Protein AF-F4R837-F1 (afdb_monomer_lite)

Structure (mmCIF, N/CA/C/O backbone):
data_AF-F4R837-F1
#
_entry.id   AF-F4R837-F1
#
loop_
_atom_site.group_PDB
_atom_site.id
_atom_site.type_symbol
_atom_site.label_atom_id
_atom_site.label_alt_id
_atom_site.label_comp_id
_atom_site.label_asym_id
_atom_site.label_entity_id
_atom_site.label_seq_id
_atom_site.pdbx_PDB_ins_code
_atom_site.Cartn_x
_atom_site.Cartn_y
_atom_site.Cartn_z
_atom_site.occupancy
_atom_site.B_iso_or_equiv
_atom_site.auth_seq_id
_atom_site.auth_comp_id
_atom_site.auth_asym_id
_atom_site.auth_atom_id
_atom_site.pdbx_PDB_model_num
ATOM 1 N N . MET A 1 1 ? 37.761 44.719 -19.844 1.00 36.09 1 MET A N 1
ATOM 2 C CA . MET A 1 1 ? 38.525 44.691 -21.109 1.00 36.09 1 MET A CA 1
ATOM 3 C C . MET A 1 1 ? 39.802 43.922 -20.825 1.00 36.09 1 MET A C 1
ATOM 5 O O . MET A 1 1 ? 40.591 44.393 -20.021 1.00 36.09 1 MET A O 1
ATOM 9 N N . TYR A 1 2 ? 39.924 42.699 -21.344 1.00 32.66 2 TYR A N 1
ATOM 10 C CA . TYR A 1 2 ? 41.099 41.850 -21.134 1.00 32.66 2 TYR A CA 1
ATOM 11 C C . TYR A 1 2 ? 42.072 42.054 -22.291 1.00 32.66 2 TYR A C 1
ATOM 13 O O . TYR A 1 2 ? 41.672 41.947 -23.449 1.00 32.66 2 TYR A O 1
ATOM 21 N N . THR A 1 3 ? 43.331 42.322 -21.963 1.00 36.12 3 THR A N 1
ATOM 22 C CA . THR A 1 3 ? 44.413 42.473 -22.934 1.00 36.12 3 THR A CA 1
ATOM 23 C C . THR A 1 3 ? 45.627 41.680 -22.460 1.00 36.12 3 THR A C 1
ATOM 25 O O . THR A 1 3 ? 45.975 41.732 -21.282 1.00 36.12 3 THR A O 1
ATOM 28 N N . SER A 1 4 ? 46.269 41.023 -23.432 1.00 31.23 4 SER A N 1
ATOM 29 C CA . SER A 1 4 ? 47.693 40.647 -23.471 1.00 31.23 4 SER A CA 1
ATOM 30 C C . SER A 1 4 ? 48.114 39.246 -22.982 1.00 31.23 4 SER A C 1
ATOM 32 O O . SER A 1 4 ? 48.437 39.018 -21.823 1.00 31.23 4 SER A O 1
ATOM 34 N N . THR A 1 5 ? 48.222 38.331 -23.952 1.00 40.34 5 THR A N 1
ATOM 35 C CA . THR A 1 5 ? 49.362 37.406 -24.205 1.00 40.34 5 THR A CA 1
ATOM 36 C C . THR A 1 5 ? 50.717 38.153 -24.324 1.00 40.34 5 THR A C 1
ATOM 38 O O . THR A 1 5 ? 50.653 39.381 -24.426 1.00 40.34 5 THR A O 1
ATOM 41 N N . PRO A 1 6 ? 51.921 37.528 -24.503 1.00 57.56 6 PRO A N 1
ATOM 42 C CA . PRO A 1 6 ? 52.376 36.108 -24.493 1.00 57.56 6 PRO A CA 1
ATOM 43 C C . PRO A 1 6 ? 53.785 35.889 -23.820 1.00 57.56 6 PRO A C 1
ATOM 45 O O . PRO A 1 6 ? 54.279 36.764 -23.120 1.00 57.56 6 PRO A O 1
ATOM 48 N N . PHE A 1 7 ? 54.439 34.752 -24.141 1.00 31.81 7 PHE A N 1
ATOM 49 C CA . PHE A 1 7 ? 55.871 34.353 -24.034 1.00 31.81 7 PHE A CA 1
ATOM 50 C C . PHE A 1 7 ? 56.192 33.329 -22.926 1.00 31.81 7 PHE A C 1
ATOM 52 O O . PHE A 1 7 ? 56.022 33.595 -21.747 1.00 31.81 7 PHE A O 1
ATOM 59 N N . ASN A 1 8 ? 56.442 32.059 -23.273 1.00 36.50 8 ASN A N 1
ATOM 60 C CA . ASN A 1 8 ? 57.662 31.472 -23.866 1.00 36.50 8 ASN A CA 1
ATOM 61 C C . ASN A 1 8 ? 58.727 31.179 -22.798 1.00 36.50 8 ASN A C 1
ATOM 63 O O . ASN A 1 8 ? 59.299 32.102 -22.232 1.00 36.50 8 ASN A O 1
ATOM 67 N N . CYS A 1 9 ? 58.960 29.890 -22.536 1.00 35.34 9 CYS A N 1
ATOM 68 C CA . CYS A 1 9 ? 60.268 29.238 -22.657 1.00 35.34 9 CYS A CA 1
ATOM 69 C C . CYS A 1 9 ? 60.171 27.816 -22.097 1.00 35.34 9 CYS A C 1
ATOM 71 O O . CYS A 1 9 ? 60.053 27.602 -20.894 1.00 35.34 9 CYS A O 1
ATOM 73 N N . ASN A 1 10 ? 60.246 26.846 -23.003 1.00 39.69 10 ASN A N 1
ATOM 74 C CA . ASN A 1 10 ? 60.587 25.466 -22.702 1.00 39.69 10 ASN A CA 1
ATOM 75 C C . ASN A 1 10 ? 62.082 25.302 -23.022 1.00 39.69 10 ASN A C 1
ATOM 77 O O . ASN A 1 10 ? 62.455 25.627 -24.153 1.00 39.69 10 ASN A O 1
ATOM 81 N N . PRO A 1 11 ? 62.943 24.829 -22.104 1.00 38.97 11 PRO A N 1
ATOM 82 C CA . PRO A 1 11 ? 64.332 24.603 -22.455 1.00 38.97 11 PRO A CA 1
ATOM 83 C C . PRO A 1 11 ? 64.784 23.195 -22.078 1.00 38.97 11 PRO A C 1
ATOM 85 O O . PRO A 1 11 ? 65.635 23.080 -21.221 1.00 38.97 11 PRO A O 1
ATOM 88 N N . PHE A 1 12 ? 64.280 22.139 -22.721 1.00 34.81 12 PHE A N 1
ATOM 89 C CA . PHE A 1 12 ? 65.060 20.901 -22.878 1.00 34.81 12 PHE A CA 1
ATOM 90 C C . PHE A 1 12 ? 64.671 20.196 -24.182 1.00 34.81 12 PHE A C 1
ATOM 92 O O . PHE A 1 12 ? 63.797 19.336 -24.231 1.00 34.81 12 PHE A O 1
ATOM 99 N N . CYS A 1 13 ? 65.346 20.602 -25.260 1.00 37.97 13 CYS A N 1
ATOM 100 C CA . CYS A 1 13 ? 65.532 19.787 -26.453 1.00 37.97 13 CYS A CA 1
ATOM 101 C C . CYS A 1 13 ? 66.756 18.892 -26.243 1.00 37.97 13 CYS A C 1
ATOM 103 O O . CYS A 1 13 ? 67.865 19.409 -26.126 1.00 37.97 13 CYS A O 1
ATOM 105 N N . THR A 1 14 ? 66.576 17.577 -26.325 1.00 36.50 14 THR A N 1
ATOM 106 C CA . THR A 1 14 ? 67.633 16.642 -26.733 1.00 36.50 14 THR A CA 1
ATOM 107 C C . THR A 1 14 ? 67.044 15.559 -27.641 1.00 36.50 14 THR A C 1
ATOM 109 O O . THR A 1 14 ? 66.314 14.676 -27.210 1.00 36.50 14 THR A O 1
ATOM 112 N N . SER A 1 15 ? 67.341 15.727 -28.934 1.00 34.72 15 SER A N 1
ATOM 113 C CA . SER A 1 15 ? 67.701 14.729 -29.962 1.00 34.72 15 SER A CA 1
ATOM 114 C C . SER A 1 15 ? 67.030 13.337 -30.019 1.00 34.72 15 SER A C 1
ATOM 116 O O . SER A 1 15 ? 67.191 12.503 -29.135 1.00 34.72 15 SER A O 1
ATOM 118 N N . VAL A 1 16 ? 66.430 13.084 -31.192 1.00 38.38 16 VAL A N 1
ATOM 119 C CA . VAL A 1 16 ? 65.941 11.827 -31.822 1.00 38.38 16 VAL A CA 1
ATOM 120 C C . VAL A 1 16 ? 67.088 10.798 -32.091 1.00 38.38 16 VAL A C 1
ATOM 122 O O . VAL A 1 16 ? 68.243 11.214 -31.975 1.00 38.38 16 VAL A O 1
ATOM 125 N N . PRO A 1 17 ? 66.861 9.505 -32.480 1.00 46.34 17 PRO A N 1
ATOM 126 C CA . PRO A 1 17 ? 66.182 9.097 -33.728 1.00 46.34 17 PRO A CA 1
ATOM 127 C C . PRO A 1 17 ? 65.150 7.943 -33.649 1.00 46.34 17 PRO A C 1
ATOM 129 O O . PRO A 1 17 ? 65.156 7.091 -32.767 1.00 46.34 17 PRO A O 1
ATOM 132 N N . SER A 1 18 ? 64.280 7.965 -34.664 1.00 42.06 18 SER A N 1
ATOM 133 C CA . SER A 1 18 ? 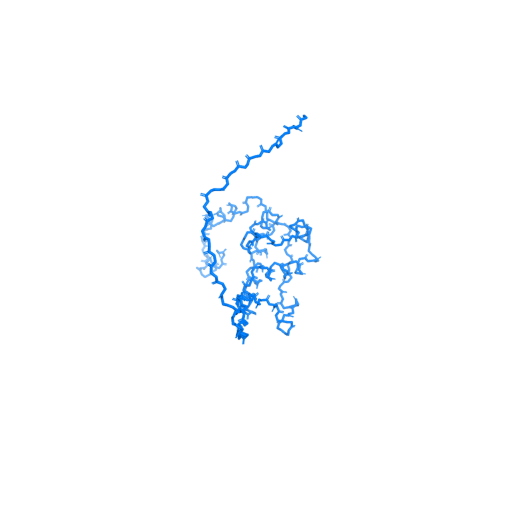63.280 6.999 -35.141 1.00 42.06 18 SER A CA 1
ATOM 134 C C . SER A 1 18 ? 63.611 5.512 -35.036 1.00 42.06 18 SER A C 1
ATOM 136 O O . SER A 1 18 ? 64.688 5.127 -35.473 1.00 42.06 18 SER A O 1
ATOM 138 N N . ILE A 1 19 ? 62.588 4.689 -34.743 1.00 34.09 19 ILE A N 1
ATOM 139 C CA . ILE A 1 19 ? 62.232 3.493 -35.539 1.00 34.09 19 ILE A CA 1
ATOM 140 C C . ILE A 1 19 ? 60.699 3.327 -35.530 1.00 34.09 19 ILE A C 1
ATOM 142 O O . ILE A 1 19 ? 60.089 3.133 -34.482 1.00 34.09 19 ILE A O 1
ATOM 146 N N . CYS A 1 20 ? 60.077 3.402 -36.709 1.00 37.12 20 CYS A N 1
ATOM 147 C CA . CYS A 1 20 ? 58.736 2.869 -36.947 1.00 37.12 20 CYS A CA 1
ATOM 148 C C . CYS A 1 20 ? 58.827 1.344 -37.019 1.00 37.12 20 CYS A C 1
ATOM 150 O O . CYS A 1 20 ? 59.671 0.850 -37.758 1.00 37.12 20 CYS A O 1
ATOM 152 N N . ASN A 1 21 ? 57.940 0.615 -36.341 1.00 34.66 21 ASN A N 1
ATOM 153 C CA . ASN A 1 21 ? 57.473 -0.681 -36.829 1.00 34.66 21 ASN A CA 1
ATOM 154 C C . ASN A 1 21 ? 56.039 -0.953 -36.363 1.00 34.66 21 ASN A C 1
ATOM 156 O O . ASN A 1 21 ? 55.669 -0.767 -35.207 1.00 34.66 21 ASN A O 1
ATOM 160 N N . THR A 1 22 ? 55.245 -1.356 -37.343 1.00 40.09 22 THR A N 1
ATOM 161 C CA . THR A 1 22 ? 53.837 -1.727 -37.335 1.00 40.09 22 THR A CA 1
ATOM 162 C C . THR A 1 22 ? 53.586 -3.038 -36.589 1.00 40.09 22 THR A C 1
ATOM 164 O O . THR A 1 22 ? 54.226 -4.044 -36.875 1.00 40.09 22 THR A O 1
ATOM 167 N N . ALA A 1 23 ? 52.570 -3.065 -35.725 1.00 33.69 23 ALA A N 1
ATOM 168 C CA . ALA A 1 23 ? 51.821 -4.280 -35.405 1.00 33.69 23 ALA A CA 1
ATOM 169 C C . ALA A 1 23 ? 50.409 -3.892 -34.947 1.00 33.69 23 ALA A C 1
ATOM 171 O O . ALA A 1 23 ? 50.203 -3.391 -33.845 1.00 33.69 23 ALA A O 1
ATOM 172 N N . SER A 1 24 ? 49.439 -4.098 -35.836 1.00 41.47 24 SER A N 1
ATOM 173 C CA . SER A 1 24 ? 48.020 -4.096 -35.503 1.00 41.47 24 SER A CA 1
ATOM 174 C C . SER A 1 24 ? 47.712 -5.410 -34.790 1.00 41.47 24 SER A C 1
ATOM 176 O O . SER A 1 24 ? 47.931 -6.480 -35.354 1.00 41.47 24 SER A O 1
ATOM 178 N N . LEU A 1 25 ? 47.224 -5.339 -33.556 1.00 34.16 25 LEU A N 1
ATOM 179 C CA . LEU A 1 25 ? 46.591 -6.460 -32.874 1.00 34.16 25 LEU A CA 1
ATOM 180 C C . LEU A 1 25 ? 45.420 -5.896 -32.080 1.00 34.16 25 LEU A C 1
ATOM 182 O O . LEU A 1 25 ? 45.590 -5.268 -31.038 1.00 34.16 25 LEU A O 1
ATOM 186 N N . ASN A 1 26 ? 44.236 -6.091 -32.663 1.00 46.25 26 ASN A N 1
ATOM 187 C CA . ASN A 1 26 ? 42.922 -5.901 -32.068 1.00 46.25 26 ASN A CA 1
ATOM 188 C C . ASN A 1 26 ? 42.950 -6.112 -30.552 1.00 46.25 26 ASN A C 1
ATOM 190 O O . ASN A 1 26 ? 43.135 -7.234 -30.082 1.00 46.25 26 ASN A O 1
ATOM 194 N N . HIS A 1 27 ? 42.701 -5.051 -29.794 1.00 35.91 27 HIS A N 1
ATOM 195 C CA . HIS A 1 27 ? 42.173 -5.174 -28.446 1.00 35.91 27 HIS A CA 1
ATOM 196 C C . HIS A 1 27 ? 40.850 -4.428 -28.406 1.00 35.91 27 HIS A C 1
ATOM 198 O O . HIS A 1 27 ? 40.774 -3.221 -28.193 1.00 35.91 27 HIS A O 1
ATOM 204 N N . GLN A 1 28 ? 39.797 -5.200 -28.673 1.00 39.94 28 GLN A N 1
ATOM 205 C CA . GLN A 1 28 ? 38.445 -4.902 -28.240 1.00 39.94 28 GLN A CA 1
ATOM 206 C C . GLN A 1 28 ? 38.506 -4.647 -26.734 1.00 39.94 28 GLN A C 1
ATOM 208 O O . GLN A 1 28 ? 38.746 -5.554 -25.940 1.00 39.94 28 GLN A O 1
ATOM 213 N N . GLN A 1 29 ? 38.344 -3.384 -26.361 1.00 36.66 29 GLN A N 1
ATOM 214 C CA . GLN A 1 29 ? 38.113 -2.967 -24.990 1.00 36.66 29 GLN A CA 1
ATOM 215 C C . GLN A 1 29 ? 36.913 -3.770 -24.458 1.00 36.66 29 GLN A C 1
ATOM 217 O O . GLN A 1 29 ? 35.854 -3.732 -25.092 1.00 36.66 29 GLN A O 1
ATOM 222 N N . PRO A 1 30 ? 37.039 -4.533 -23.356 1.00 38.81 30 PRO A N 1
ATOM 223 C CA . PRO A 1 30 ? 35.889 -5.206 -22.780 1.00 38.81 30 PRO A CA 1
ATOM 224 C C . PRO A 1 30 ? 34.894 -4.126 -22.373 1.00 38.81 30 PRO A C 1
ATOM 226 O O . PRO A 1 30 ? 35.199 -3.278 -21.530 1.00 38.81 30 PRO A O 1
ATOM 229 N N . ALA A 1 31 ? 33.728 -4.121 -23.017 1.00 43.03 31 ALA A N 1
ATOM 230 C CA . ALA A 1 31 ? 32.598 -3.337 -22.562 1.00 43.03 31 ALA A CA 1
ATOM 231 C C . ALA A 1 31 ? 32.393 -3.678 -21.085 1.00 43.03 31 ALA A C 1
ATOM 233 O O . ALA A 1 31 ? 32.224 -4.849 -20.737 1.00 43.03 31 ALA A O 1
ATOM 234 N N . ALA A 1 32 ? 32.479 -2.669 -20.221 1.00 49.28 32 ALA A N 1
ATOM 235 C CA . ALA A 1 32 ? 32.103 -2.820 -18.831 1.00 49.28 32 ALA A CA 1
ATOM 236 C C . ALA A 1 32 ? 30.698 -3.430 -18.817 1.00 49.28 32 ALA A C 1
ATOM 238 O O . ALA A 1 32 ? 29.753 -2.828 -19.330 1.00 49.28 32 ALA A O 1
ATOM 239 N N . VAL A 1 33 ? 30.577 -4.651 -18.295 1.00 49.16 33 VAL A N 1
ATOM 240 C CA . VAL A 1 33 ? 29.279 -5.254 -18.013 1.00 49.16 33 VAL A CA 1
ATOM 241 C C . VAL A 1 33 ? 28.703 -4.432 -16.873 1.00 49.16 33 VAL A C 1
ATOM 243 O O . VAL A 1 33 ? 28.945 -4.698 -15.699 1.00 49.16 33 VAL A O 1
ATOM 246 N N . VAL A 1 34 ? 27.991 -3.367 -17.23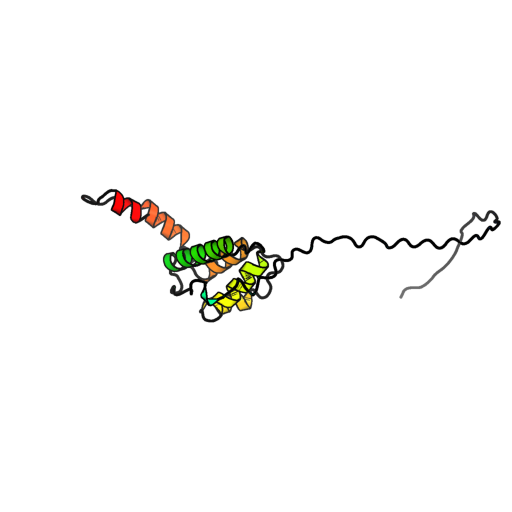2 1.00 46.44 34 VAL A N 1
ATOM 247 C CA . VAL A 1 34 ? 27.034 -2.745 -16.331 1.00 46.44 34 VAL A CA 1
ATOM 248 C C . VAL A 1 34 ? 26.065 -3.872 -15.975 1.00 46.44 34 VAL A C 1
ATOM 250 O O . VAL A 1 34 ? 25.531 -4.496 -16.899 1.00 46.44 34 VAL A O 1
ATOM 253 N N . PRO A 1 35 ? 25.860 -4.211 -14.691 1.00 44.81 35 PRO A N 1
ATOM 254 C CA . PRO A 1 35 ? 24.793 -5.123 -14.340 1.00 44.81 35 PRO A CA 1
ATOM 255 C C . PRO A 1 35 ? 23.507 -4.418 -14.751 1.00 44.81 35 PRO A C 1
ATOM 257 O O . PRO A 1 35 ? 23.068 -3.466 -14.110 1.00 44.81 35 PRO A O 1
ATOM 260 N N . VAL A 1 36 ? 22.947 -4.832 -15.885 1.00 44.81 36 VAL A N 1
ATOM 261 C CA . VAL A 1 36 ? 21.626 -4.392 -16.295 1.00 44.81 36 VAL A CA 1
ATOM 262 C C . VAL A 1 36 ? 20.700 -4.967 -15.238 1.00 44.81 36 VAL A C 1
ATOM 264 O O . VAL A 1 36 ? 20.429 -6.167 -15.220 1.00 44.81 36 VAL A O 1
ATOM 267 N N . THR A 1 37 ? 20.259 -4.131 -14.305 1.00 45.38 37 THR A N 1
ATOM 268 C CA . THR A 1 37 ? 19.134 -4.437 -13.429 1.00 45.38 37 THR A CA 1
ATOM 269 C C . THR A 1 37 ? 17.893 -4.503 -14.309 1.00 45.38 37 THR A C 1
ATOM 271 O O . THR A 1 37 ? 17.120 -3.555 -14.395 1.00 45.38 37 THR A O 1
ATOM 274 N N . VAL A 1 38 ? 17.734 -5.611 -15.034 1.00 49.56 38 VAL A N 1
ATOM 275 C CA . VAL A 1 38 ? 16.501 -5.931 -15.741 1.00 49.56 38 VAL A CA 1
ATOM 276 C C . VAL A 1 38 ? 15.529 -6.429 -14.682 1.00 49.56 38 VAL A C 1
ATOM 278 O O . VAL A 1 38 ? 15.410 -7.627 -14.453 1.00 49.56 38 VAL A O 1
ATOM 281 N N . SER A 1 39 ? 14.824 -5.519 -14.022 1.00 57.53 39 SER A N 1
ATOM 282 C CA . SER A 1 39 ? 13.435 -5.840 -13.714 1.00 57.53 39 SER A CA 1
ATOM 283 C C . SER A 1 39 ? 12.619 -5.123 -14.766 1.00 57.53 39 SER A C 1
ATOM 285 O O . SER A 1 39 ? 12.353 -3.930 -14.704 1.00 57.53 39 SER A O 1
ATOM 287 N N . ALA A 1 40 ? 12.374 -5.868 -15.835 1.00 62.22 40 ALA A N 1
ATOM 288 C CA . ALA A 1 40 ? 11.282 -5.602 -16.735 1.00 62.22 40 ALA A CA 1
ATOM 289 C C . ALA A 1 40 ? 10.151 -6.481 -16.212 1.00 62.22 40 ALA A C 1
ATOM 291 O O . ALA A 1 40 ? 10.287 -7.706 -16.204 1.00 62.22 40 ALA A O 1
ATOM 292 N N . ILE A 1 41 ? 9.082 -5.858 -15.718 1.00 65.56 41 ILE A N 1
ATOM 293 C CA . ILE A 1 41 ? 7.844 -6.539 -15.331 1.00 65.56 41 ILE A CA 1
ATOM 294 C C . ILE A 1 41 ? 7.516 -7.579 -16.410 1.00 65.56 41 ILE A C 1
ATOM 296 O O . ILE A 1 41 ? 7.238 -7.198 -17.545 1.00 65.56 41 ILE A O 1
ATOM 300 N N . ASP A 1 42 ? 7.578 -8.874 -16.073 1.00 66.75 42 ASP A N 1
ATOM 301 C CA . ASP A 1 42 ? 7.296 -9.955 -17.022 1.00 66.75 42 ASP A CA 1
ATOM 302 C C . ASP A 1 42 ? 5.842 -9.814 -17.511 1.00 66.75 42 ASP A C 1
ATOM 304 O O . ASP A 1 42 ? 4.911 -10.074 -16.733 1.00 66.75 42 ASP A O 1
ATOM 308 N N . PRO A 1 43 ? 5.609 -9.430 -18.782 1.00 62.91 43 PRO A N 1
ATOM 309 C CA . PRO A 1 43 ? 4.265 -9.178 -19.295 1.00 62.91 43 PRO A CA 1
ATOM 310 C C . PRO A 1 43 ? 3.385 -10.432 -19.283 1.00 62.91 43 PRO A C 1
ATOM 312 O O . PRO A 1 43 ? 2.161 -10.329 -19.294 1.00 62.91 43 PRO A O 1
ATOM 315 N N . VAL A 1 44 ? 3.989 -11.626 -19.248 1.00 59.62 44 VAL A N 1
ATOM 316 C CA . VAL A 1 44 ? 3.271 -12.906 -19.206 1.00 59.62 44 VAL A CA 1
ATOM 317 C C . VAL A 1 44 ? 2.719 -13.177 -17.805 1.00 59.62 44 VAL A C 1
ATOM 319 O O . VAL A 1 44 ? 1.630 -13.737 -17.658 1.00 59.62 44 VAL A O 1
ATOM 322 N N . ARG A 1 45 ? 3.443 -12.759 -16.761 1.00 64.44 45 ARG A N 1
ATOM 323 C CA . ARG A 1 45 ? 3.075 -12.974 -15.349 1.00 64.44 45 ARG A CA 1
ATOM 324 C C . ARG A 1 45 ? 2.331 -11.798 -14.732 1.00 64.44 45 ARG A C 1
ATOM 326 O O . ARG A 1 45 ? 1.704 -11.951 -13.677 1.00 64.44 45 ARG A O 1
ATOM 333 N N . PHE A 1 46 ? 2.397 -10.629 -15.356 1.00 78.25 46 PHE A N 1
ATOM 334 C CA . PHE A 1 46 ? 1.785 -9.416 -14.849 1.00 78.25 46 PHE A CA 1
ATOM 335 C C . PHE A 1 46 ? 0.393 -9.191 -15.438 1.00 78.25 46 PHE A C 1
ATOM 337 O O . PHE A 1 46 ? 0.221 -8.956 -16.631 1.00 78.25 46 PHE A O 1
ATOM 344 N N . ARG A 1 47 ? -0.621 -9.199 -14.571 1.00 81.50 47 ARG A N 1
ATOM 345 C CA . ARG A 1 47 ? -1.959 -8.710 -14.899 1.00 81.50 47 ARG A CA 1
ATOM 346 C C . ARG A 1 47 ? -2.397 -7.740 -13.816 1.00 81.50 47 ARG A C 1
ATOM 348 O O . ARG A 1 47 ? -2.460 -8.105 -12.646 1.00 81.50 47 ARG A O 1
ATOM 355 N N . VAL A 1 48 ? -2.752 -6.517 -14.209 1.00 78.69 48 VAL A N 1
ATOM 356 C CA . VAL A 1 48 ? -3.277 -5.492 -13.285 1.00 78.69 48 VAL A CA 1
ATOM 357 C C . VAL A 1 48 ? -4.533 -5.995 -12.559 1.00 78.69 48 VAL A C 1
ATOM 359 O O . VAL A 1 48 ? -4.767 -5.645 -11.407 1.00 78.69 48 VAL A O 1
ATOM 362 N N . SER A 1 49 ? -5.314 -6.874 -13.198 1.00 81.69 49 SER A N 1
ATOM 363 C CA . SER A 1 49 ? -6.494 -7.519 -12.607 1.00 81.69 49 SER A CA 1
ATOM 364 C C . SER A 1 49 ? -6.201 -8.382 -11.380 1.00 81.69 49 SER A C 1
ATOM 366 O O . SER A 1 49 ? -7.117 -8.619 -10.598 1.00 81.69 49 SER A O 1
ATOM 368 N N . ASP A 1 50 ? -4.964 -8.857 -11.215 1.00 86.12 50 ASP A N 1
ATOM 369 C CA . ASP A 1 50 ? -4.586 -9.711 -10.085 1.00 86.12 50 ASP A CA 1
ATOM 370 C C . ASP A 1 50 ? -4.449 -8.903 -8.788 1.00 86.12 50 ASP A C 1
ATOM 372 O O . ASP A 1 50 ? -4.480 -9.465 -7.695 1.00 86.12 50 ASP A O 1
ATOM 376 N N . PHE A 1 51 ? -4.302 -7.582 -8.898 1.00 89.31 51 PHE A N 1
ATOM 377 C CA . PHE A 1 51 ? -4.101 -6.701 -7.760 1.00 89.31 51 PHE A CA 1
ATOM 378 C C . PHE A 1 51 ? -5.424 -6.263 -7.123 1.00 89.31 51 PHE A C 1
ATOM 380 O O . PHE A 1 51 ? -6.430 -6.045 -7.809 1.00 89.31 51 PHE A O 1
ATOM 387 N N . PRO A 1 52 ? -5.443 -6.072 -5.792 1.00 89.50 52 PRO A N 1
ATOM 388 C CA . PRO A 1 52 ? -6.615 -5.563 -5.107 1.00 89.50 52 PRO A CA 1
ATOM 389 C C . PRO A 1 52 ? -6.890 -4.123 -5.547 1.00 89.50 52 PRO A C 1
ATOM 391 O O . PRO A 1 52 ? -6.020 -3.251 -5.512 1.00 89.50 52 PRO A O 1
ATOM 394 N N . LYS A 1 53 ? -8.145 -3.844 -5.895 1.00 85.06 53 LYS A N 1
ATOM 395 C CA . LYS A 1 53 ? -8.598 -2.465 -6.088 1.00 85.06 53 LYS A CA 1
ATOM 396 C C . LYS A 1 53 ? -8.666 -1.766 -4.735 1.00 85.06 53 LYS A C 1
ATOM 398 O O . LYS A 1 53 ? -9.296 -2.290 -3.812 1.00 85.06 53 LYS A O 1
ATOM 403 N N . TYR A 1 54 ? -8.081 -0.576 -4.628 1.00 83.56 54 TYR A N 1
ATOM 404 C CA . TYR A 1 54 ? -8.291 0.261 -3.454 1.00 83.56 54 TYR A CA 1
ATOM 405 C C . TYR A 1 54 ? -9.730 0.796 -3.475 1.00 83.56 54 TYR A C 1
ATOM 407 O O . TYR A 1 54 ? -10.109 1.558 -4.364 1.00 83.56 54 TYR A O 1
ATOM 415 N N . LYS A 1 55 ? -10.548 0.335 -2.522 1.00 75.94 55 LYS A N 1
ATOM 416 C CA . LYS A 1 55 ? -11.959 0.731 -2.345 1.00 75.94 55 LYS A CA 1
ATOM 417 C C . LYS A 1 55 ? -12.194 1.540 -1.063 1.00 75.94 55 LYS A C 1
ATOM 419 O O . LYS A 1 55 ? -13.344 1.807 -0.722 1.00 75.94 55 LYS A O 1
ATOM 424 N N . GLY A 1 56 ? -11.129 1.866 -0.330 1.00 68.62 56 GLY A N 1
ATOM 425 C CA . GLY A 1 56 ? -11.229 2.638 0.904 1.00 68.62 56 GLY A CA 1
ATOM 426 C C . GLY A 1 56 ? -11.696 4.062 0.625 1.00 68.62 56 GLY A C 1
ATOM 427 O O . GLY A 1 56 ? -11.367 4.642 -0.412 1.00 68.62 56 GLY A O 1
ATOM 428 N N . LYS A 1 57 ? -12.471 4.621 1.555 1.00 75.81 57 LYS A N 1
ATOM 429 C CA . LYS A 1 57 ? -12.723 6.064 1.574 1.00 75.81 57 LYS A CA 1
ATOM 430 C C . LYS A 1 57 ? -11.446 6.777 2.012 1.00 75.81 57 LYS A C 1
ATOM 432 O O . LYS A 1 57 ? -10.618 6.198 2.715 1.00 75.81 57 LYS A O 1
ATOM 437 N N . TYR A 1 58 ? -11.319 8.046 1.639 1.00 71.88 58 TYR A N 1
ATOM 438 C CA . TYR A 1 58 ? -10.277 8.897 2.200 1.00 71.88 58 TYR A CA 1
ATOM 439 C C . TYR A 1 58 ? -10.366 8.870 3.731 1.00 71.88 58 TYR A C 1
ATOM 441 O O . TYR A 1 58 ? -11.456 8.994 4.293 1.00 71.88 58 TYR A O 1
ATOM 449 N N . GLY A 1 59 ? -9.232 8.671 4.392 1.00 76.31 59 GLY A N 1
ATOM 450 C CA . GLY A 1 59 ? -9.159 8.572 5.842 1.00 76.31 59 GLY A CA 1
ATOM 451 C C . GLY A 1 59 ? -9.447 7.191 6.448 1.00 76.31 59 GLY A C 1
ATOM 452 O O . GLY A 1 59 ? -9.325 7.036 7.662 1.00 76.31 59 GLY A O 1
ATOM 453 N N . ASP A 1 60 ? -9.802 6.181 5.646 1.00 86.00 60 ASP A N 1
ATOM 454 C CA . ASP A 1 60 ? -10.008 4.808 6.125 1.00 86.00 60 ASP A CA 1
ATOM 455 C C . ASP A 1 60 ? -8.669 4.062 6.256 1.00 86.00 60 ASP A C 1
ATOM 457 O O . ASP A 1 60 ? -8.154 3.462 5.304 1.00 86.00 60 ASP A O 1
ATOM 461 N N . VAL A 1 61 ? -8.106 4.119 7.466 1.00 86.88 61 VAL A N 1
ATOM 462 C CA . VAL A 1 61 ? -6.809 3.521 7.817 1.00 86.88 61 VAL A CA 1
ATOM 463 C C . VAL A 1 61 ? -6.815 2.008 7.602 1.00 86.88 61 VAL A C 1
ATOM 465 O O . VAL A 1 61 ? -5.891 1.466 6.994 1.00 86.88 61 VAL A O 1
ATOM 468 N N . SER A 1 62 ? -7.857 1.311 8.056 1.00 86.75 62 SER A N 1
ATOM 469 C CA . SER A 1 62 ? -7.933 -0.150 7.971 1.00 86.75 62 SER A CA 1
ATOM 470 C C . SER A 1 62 ? -8.020 -0.617 6.522 1.00 86.75 62 SER A C 1
ATOM 472 O O . SER A 1 62 ? -7.267 -1.503 6.111 1.00 86.75 62 SER A O 1
ATOM 474 N N . ALA A 1 63 ? -8.878 0.014 5.713 1.00 87.56 63 ALA A N 1
ATOM 475 C CA . ALA A 1 63 ? -8.982 -0.313 4.295 1.00 87.56 63 ALA A CA 1
ATOM 476 C C . ALA A 1 63 ? -7.665 -0.055 3.550 1.00 87.56 63 ALA A C 1
ATOM 478 O O . ALA A 1 63 ? -7.272 -0.870 2.711 1.00 87.56 63 ALA A O 1
ATOM 479 N N . TYR A 1 64 ? -6.971 1.044 3.869 1.00 88.50 64 TYR A N 1
ATOM 480 C CA . TYR A 1 64 ? -5.664 1.356 3.297 1.00 88.50 64 TYR A CA 1
ATOM 481 C C . TYR A 1 64 ? -4.611 0.306 3.660 1.00 88.50 64 TYR A C 1
ATOM 483 O O . TYR A 1 64 ? -3.983 -0.250 2.763 1.00 88.50 64 TYR A O 1
ATOM 491 N N . ARG A 1 65 ? -4.454 -0.035 4.947 1.00 88.94 65 ARG A N 1
ATOM 492 C CA . ARG A 1 65 ? -3.432 -1.002 5.386 1.00 88.94 65 ARG A CA 1
ATOM 493 C C . ARG A 1 65 ? -3.678 -2.400 4.829 1.00 88.94 65 ARG A C 1
ATOM 495 O O . ARG A 1 65 ? -2.736 -3.046 4.378 1.00 88.94 65 ARG A O 1
ATOM 502 N N . ILE A 1 66 ? -4.934 -2.854 4.798 1.00 91.00 66 ILE A N 1
ATOM 503 C CA . ILE A 1 66 ? -5.298 -4.146 4.193 1.00 91.00 66 ILE A CA 1
ATOM 504 C C . ILE A 1 66 ? -4.972 -4.149 2.698 1.00 91.00 66 ILE A C 1
ATOM 506 O O . ILE A 1 66 ? -4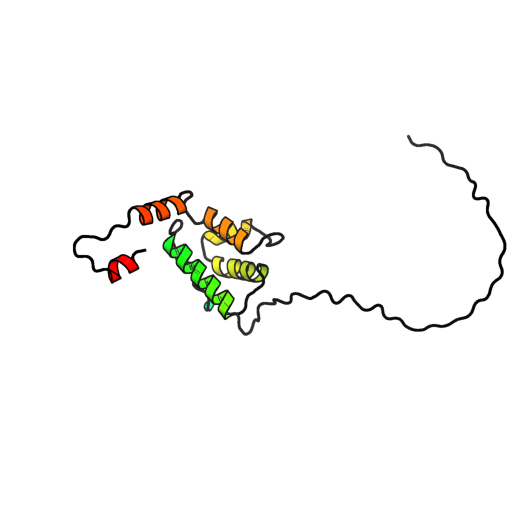.449 -5.136 2.178 1.00 91.00 66 ILE A O 1
ATOM 510 N N . TRP A 1 67 ? -5.298 -3.065 1.992 1.00 92.44 67 TRP A N 1
ATOM 511 C CA . TRP A 1 67 ? -4.995 -2.939 0.572 1.00 92.44 67 TRP A CA 1
ATOM 512 C C . TRP A 1 67 ? -3.483 -2.929 0.319 1.00 92.44 67 TRP A C 1
ATOM 514 O O . TRP A 1 67 ? -3.011 -3.756 -0.459 1.00 92.44 67 TRP A O 1
ATOM 524 N N . HIS A 1 68 ? -2.735 -2.072 1.018 1.00 92.31 68 HIS A N 1
ATOM 525 C CA . HIS A 1 68 ? -1.285 -1.959 0.888 1.00 92.31 68 HIS A CA 1
ATOM 526 C C . HIS A 1 68 ? -0.605 -3.307 1.154 1.00 92.31 68 HIS A C 1
ATOM 528 O O . HIS A 1 68 ? 0.143 -3.794 0.310 1.00 92.31 68 HIS A O 1
ATOM 534 N N . HIS A 1 69 ? -0.965 -3.977 2.254 1.00 93.81 69 HIS A N 1
ATOM 535 C CA . HIS A 1 69 ? -0.432 -5.296 2.582 1.00 93.81 69 HIS A CA 1
ATOM 536 C C . HIS A 1 69 ? -0.667 -6.311 1.455 1.00 93.81 69 HIS A C 1
ATOM 538 O O . HIS A 1 69 ? 0.247 -7.032 1.062 1.00 93.81 69 HIS A O 1
ATOM 544 N N . LYS A 1 70 ? -1.880 -6.365 0.893 1.00 93.94 70 LYS A N 1
ATOM 545 C CA . LYS A 1 70 ? -2.192 -7.275 -0.220 1.00 93.94 70 LYS A CA 1
ATOM 546 C C . LYS A 1 70 ? -1.379 -6.956 -1.478 1.00 93.94 70 LYS A C 1
ATOM 548 O O . LYS A 1 70 ? -0.956 -7.887 -2.157 1.00 93.94 70 LYS A O 1
ATOM 553 N N . VAL A 1 71 ? -1.149 -5.678 -1.783 1.00 92.81 71 VAL A N 1
ATOM 554 C CA . VAL A 1 71 ? -0.290 -5.263 -2.905 1.00 92.81 71 VAL A CA 1
ATOM 555 C C . VAL A 1 71 ? 1.145 -5.752 -2.692 1.00 92.81 71 VAL A C 1
ATOM 557 O O . VAL A 1 71 ? 1.689 -6.414 -3.574 1.00 92.81 71 VAL A O 1
ATOM 560 N N . GLU A 1 72 ? 1.722 -5.528 -1.509 1.00 93.50 72 GLU A N 1
ATOM 561 C CA . GLU A 1 72 ? 3.081 -5.988 -1.189 1.00 93.50 72 GLU A CA 1
ATOM 562 C C . GLU A 1 72 ? 3.221 -7.513 -1.258 1.00 93.50 72 GLU A C 1
ATOM 564 O O . GLU A 1 72 ? 4.229 -8.029 -1.741 1.00 93.50 72 GLU A O 1
ATOM 569 N N . GLN A 1 73 ? 2.213 -8.263 -0.799 1.00 93.12 73 GLN A N 1
ATOM 570 C CA . GLN A 1 73 ? 2.227 -9.723 -0.919 1.00 93.12 73 GLN A CA 1
ATOM 571 C C . GLN A 1 73 ? 2.221 -10.169 -2.381 1.00 93.12 73 GLN A C 1
ATOM 573 O O . GLN A 1 73 ? 2.945 -11.095 -2.741 1.00 93.12 73 GLN A O 1
ATOM 578 N N . ILE A 1 74 ? 1.460 -9.498 -3.247 1.00 91.94 74 ILE A N 1
ATOM 579 C CA . ILE A 1 74 ? 1.461 -9.818 -4.677 1.00 91.94 74 ILE A CA 1
ATOM 580 C C . ILE A 1 74 ? 2.808 -9.477 -5.310 1.00 91.94 74 ILE A C 1
ATOM 582 O O . ILE A 1 74 ? 3.289 -10.271 -6.115 1.00 91.94 74 ILE A O 1
ATOM 586 N N . PHE A 1 75 ? 3.451 -8.369 -4.931 1.00 90.94 75 PHE A N 1
ATOM 587 C CA . PHE A 1 75 ? 4.813 -8.069 -5.384 1.00 90.94 75 PHE A CA 1
ATOM 588 C C . PHE A 1 75 ? 5.785 -9.191 -5.025 1.00 90.94 75 PHE A C 1
ATOM 590 O O . PHE A 1 75 ? 6.490 -9.686 -5.904 1.00 90.94 75 PHE A O 1
ATOM 597 N N . LYS A 1 76 ? 5.735 -9.684 -3.782 1.00 90.25 76 LYS A N 1
ATOM 598 C CA . LYS A 1 76 ? 6.552 -10.822 -3.331 1.00 90.25 76 LYS A CA 1
ATOM 599 C C . LYS A 1 76 ? 6.268 -12.089 -4.137 1.00 90.25 76 LYS A C 1
ATOM 601 O O . LYS A 1 76 ? 7.195 -12.709 -4.645 1.00 90.25 76 LYS A O 1
ATOM 606 N N . VAL A 1 77 ? 4.995 -12.452 -4.301 1.00 89.75 77 VAL A N 1
ATOM 607 C CA . VAL A 1 77 ? 4.582 -13.663 -5.035 1.00 89.75 77 VAL A CA 1
ATOM 608 C C . VAL A 1 77 ? 4.937 -13.580 -6.522 1.00 89.75 77 VAL A C 1
ATOM 610 O O . VAL A 1 77 ? 5.299 -14.588 -7.126 1.00 89.75 77 VAL A O 1
ATOM 613 N N . LYS A 1 78 ? 4.855 -12.389 -7.125 1.00 86.31 78 LYS A N 1
ATOM 614 C CA . LYS A 1 78 ? 5.193 -12.162 -8.536 1.00 86.31 78 LYS A CA 1
ATOM 615 C C . LYS A 1 78 ? 6.680 -11.875 -8.773 1.00 86.31 78 LYS A C 1
ATOM 617 O O . LYS A 1 78 ? 7.075 -11.786 -9.931 1.00 86.31 78 LYS A O 1
ATOM 622 N N . GLY A 1 79 ? 7.493 -11.770 -7.721 1.00 86.44 79 GLY A N 1
ATOM 623 C CA . GLY A 1 79 ? 8.928 -11.499 -7.828 1.00 86.44 79 GLY A CA 1
ATOM 624 C C . GLY A 1 79 ? 9.249 -10.090 -8.330 1.00 86.44 79 GLY A C 1
ATOM 625 O O . GLY A 1 79 ? 10.240 -9.905 -9.027 1.00 86.44 79 GLY A O 1
ATOM 626 N N . ILE A 1 80 ? 8.406 -9.107 -8.009 1.00 88.00 80 ILE A N 1
ATOM 627 C CA . ILE A 1 80 ? 8.645 -7.697 -8.335 1.00 88.00 80 ILE A CA 1
ATOM 628 C C . ILE A 1 80 ? 9.554 -7.127 -7.245 1.00 88.00 80 ILE A C 1
ATOM 630 O O . ILE A 1 80 ? 9.145 -7.030 -6.089 1.00 88.00 80 ILE A O 1
ATOM 634 N N . ILE A 1 81 ? 10.802 -6.826 -7.612 1.00 86.56 81 ILE A N 1
ATOM 635 C CA . ILE A 1 81 ? 11.871 -6.469 -6.662 1.00 86.56 81 ILE A CA 1
ATOM 636 C C . ILE A 1 81 ? 12.284 -5.001 -6.799 1.00 86.5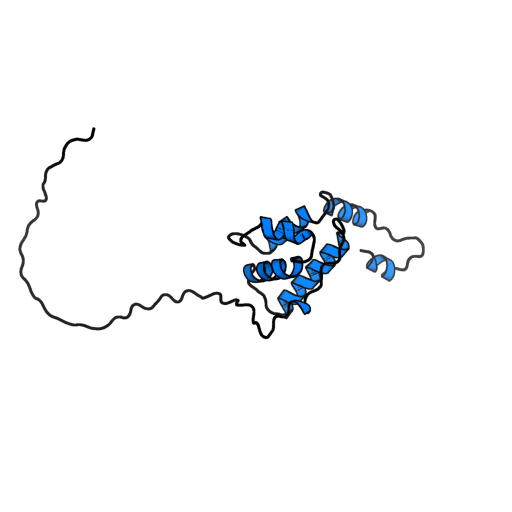6 81 ILE A C 1
ATOM 638 O O . ILE A 1 81 ? 12.635 -4.383 -5.799 1.00 86.56 81 ILE A O 1
ATOM 642 N N . LEU A 1 82 ? 12.267 -4.436 -8.013 1.00 88.56 82 LEU A N 1
ATOM 643 C CA . LEU A 1 82 ? 12.663 -3.042 -8.202 1.00 88.56 82 LEU A CA 1
ATOM 644 C C . LEU A 1 82 ? 11.568 -2.096 -7.722 1.00 88.56 82 LEU A C 1
ATOM 646 O O . LEU A 1 82 ? 10.424 -2.166 -8.172 1.00 88.56 82 LEU A O 1
ATOM 650 N N . ASP A 1 83 ? 11.955 -1.140 -6.884 1.00 90.31 83 ASP A N 1
ATOM 651 C CA . ASP A 1 83 ? 11.039 -0.120 -6.383 1.00 90.31 83 ASP A CA 1
ATOM 652 C C . ASP A 1 83 ? 10.397 0.702 -7.515 1.00 90.31 83 ASP A C 1
ATOM 654 O O . ASP A 1 83 ? 9.232 1.089 -7.417 1.00 90.31 83 ASP A O 1
ATOM 658 N N . SER A 1 84 ? 11.120 0.909 -8.621 1.00 87.19 84 SER A N 1
ATOM 659 C CA . SER A 1 84 ? 10.598 1.574 -9.819 1.00 87.19 84 SER A CA 1
ATOM 660 C C . SER A 1 84 ? 9.430 0.812 -10.447 1.00 87.19 84 SER A C 1
ATOM 662 O O . SER A 1 84 ? 8.466 1.423 -10.906 1.00 87.19 84 SER A O 1
ATOM 664 N N . ASP A 1 85 ? 9.480 -0.521 -10.444 1.00 87.94 85 ASP A N 1
ATOM 665 C CA . ASP A 1 85 ? 8.392 -1.356 -10.953 1.00 87.94 85 ASP A CA 1
ATOM 666 C C . ASP A 1 85 ? 7.199 -1.318 -10.005 1.00 87.94 85 ASP A C 1
ATOM 668 O O . ASP A 1 85 ? 6.066 -1.133 -10.452 1.00 87.94 85 ASP A O 1
ATOM 672 N N . CYS A 1 86 ? 7.450 -1.417 -8.696 1.00 90.00 86 CYS A N 1
ATOM 673 C CA . CYS A 1 86 ? 6.421 -1.243 -7.672 1.00 90.00 86 CYS A CA 1
ATOM 674 C C . CYS A 1 86 ? 5.689 0.096 -7.851 1.00 90.00 86 CYS A C 1
ATOM 676 O O . CYS A 1 86 ? 4.457 0.138 -7.817 1.00 90.00 86 CYS A O 1
ATOM 678 N N . PHE A 1 87 ? 6.430 1.175 -8.119 1.00 87.50 87 PHE A N 1
ATOM 679 C CA . PHE A 1 87 ? 5.871 2.496 -8.390 1.00 87.50 87 PHE A CA 1
ATOM 680 C C . PHE A 1 87 ? 5.053 2.553 -9.684 1.00 87.50 87 PHE A C 1
ATOM 682 O O . PHE A 1 87 ? 3.911 3.011 -9.668 1.00 87.50 87 PHE A O 1
ATOM 689 N N . ASN A 1 88 ? 5.585 2.049 -10.799 1.00 86.25 88 ASN A N 1
ATOM 690 C CA . ASN A 1 88 ? 4.854 2.024 -12.069 1.00 86.25 88 ASN A CA 1
ATOM 691 C C . ASN A 1 88 ? 3.535 1.251 -11.947 1.00 86.25 88 ASN A C 1
ATOM 693 O O . ASN A 1 88 ? 2.500 1.670 -12.468 1.00 86.25 88 ASN A O 1
ATOM 697 N N . ILE A 1 89 ? 3.545 0.143 -11.208 1.00 87.75 89 ILE A N 1
ATOM 698 C CA . ILE A 1 89 ? 2.337 -0.632 -10.935 1.00 87.75 89 ILE A CA 1
ATOM 699 C C . ILE A 1 89 ? 1.384 0.161 -10.042 1.00 87.75 89 ILE A C 1
ATOM 701 O O . ILE A 1 89 ? 0.191 0.207 -10.331 1.00 87.75 89 ILE A O 1
ATOM 705 N N . LEU A 1 90 ? 1.885 0.828 -9.001 1.00 87.56 90 LEU A N 1
ATOM 706 C CA . LEU A 1 90 ? 1.080 1.687 -8.133 1.00 87.56 90 LEU A CA 1
ATOM 707 C C . LEU A 1 90 ? 0.315 2.755 -8.935 1.00 87.56 90 LEU A C 1
ATOM 709 O O . LEU A 1 90 ? -0.890 2.913 -8.725 1.00 87.56 90 LEU A O 1
ATOM 713 N N . LEU A 1 91 ? 0.966 3.417 -9.902 1.00 84.75 91 LEU A N 1
ATOM 714 C CA . LEU A 1 91 ? 0.314 4.370 -10.812 1.00 84.75 91 LEU A CA 1
ATOM 715 C C . LEU A 1 91 ? -0.861 3.725 -11.566 1.00 84.75 91 LEU A C 1
ATOM 717 O O . LEU A 1 91 ? -1.954 4.294 -11.639 1.00 84.75 91 LEU A O 1
ATOM 721 N N . LEU A 1 92 ? -0.664 2.510 -12.090 1.00 85.94 92 LEU A N 1
ATOM 722 C CA . LEU A 1 92 ? -1.709 1.762 -12.794 1.00 85.94 92 LEU A CA 1
ATOM 723 C C . LEU A 1 92 ? -2.878 1.403 -11.866 1.00 85.94 92 LEU A C 1
ATOM 725 O O . LEU A 1 92 ? -4.038 1.557 -12.256 1.00 85.94 92 LEU A O 1
ATOM 729 N N . LEU A 1 93 ? -2.593 0.966 -10.635 1.00 86.12 93 LEU A N 1
ATOM 730 C CA . LEU A 1 93 ? -3.612 0.594 -9.646 1.00 86.12 93 LEU A CA 1
ATOM 731 C C . LEU A 1 93 ? -4.460 1.782 -9.199 1.00 86.12 93 LEU A C 1
ATOM 733 O O . LEU A 1 93 ? -5.660 1.629 -8.958 1.00 86.12 93 LEU A O 1
ATOM 737 N N . LEU A 1 94 ? -3.842 2.956 -9.089 1.00 83.38 94 LEU A N 1
ATOM 738 C CA . LEU A 1 94 ? -4.495 4.162 -8.600 1.00 83.38 94 LEU A CA 1
ATOM 739 C C . LEU A 1 94 ? -5.129 5.002 -9.702 1.00 83.38 94 LEU A C 1
ATOM 741 O O . LEU A 1 94 ? -5.910 5.875 -9.361 1.00 83.38 94 LEU A O 1
ATOM 745 N N . SER A 1 95 ? -4.890 4.711 -10.983 1.00 76.44 95 SER A N 1
ATOM 746 C CA . SER A 1 95 ? -5.416 5.454 -12.146 1.00 76.44 95 SER A CA 1
ATOM 747 C C . SER A 1 95 ? -6.913 5.811 -12.095 1.00 76.44 95 SER A C 1
ATOM 749 O O . SER A 1 95 ? -7.313 6.842 -12.624 1.00 76.44 95 SER A O 1
ATOM 751 N N . ASN A 1 96 ? -7.738 4.995 -11.430 1.00 72.62 96 ASN A N 1
ATOM 752 C CA . ASN A 1 96 ? -9.186 5.201 -11.280 1.00 72.62 96 ASN A CA 1
ATOM 753 C C . ASN A 1 96 ? -9.614 5.544 -9.838 1.00 72.62 96 ASN A C 1
ATOM 755 O O . ASN A 1 96 ? -10.773 5.358 -9.466 1.00 72.62 96 ASN A O 1
ATOM 759 N N . ASN A 1 97 ? -8.679 5.979 -8.995 1.00 75.81 97 ASN A N 1
ATOM 760 C CA . ASN A 1 97 ? -8.885 6.276 -7.5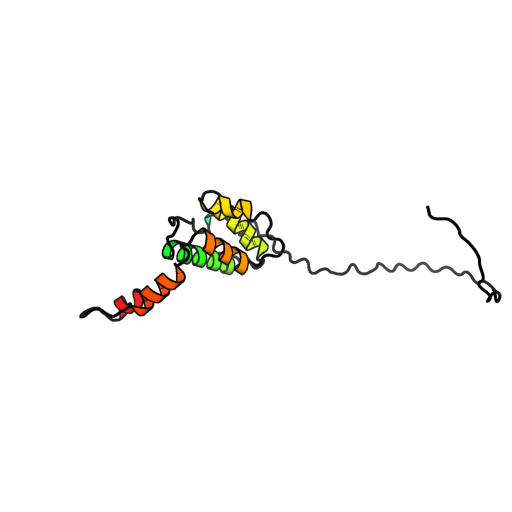82 1.00 75.81 97 ASN A CA 1
ATOM 761 C C . ASN A 1 97 ? -8.636 7.774 -7.310 1.00 75.81 97 ASN A C 1
ATOM 763 O O . ASN A 1 97 ? -7.790 8.368 -7.972 1.00 75.81 97 ASN A O 1
ATOM 767 N N . PRO A 1 98 ? -9.300 8.413 -6.327 1.00 65.06 98 PRO A N 1
ATOM 768 C CA . PRO A 1 98 ? -8.984 9.791 -5.924 1.00 65.06 98 PRO A CA 1
ATOM 769 C C . PRO A 1 98 ? -7.495 10.034 -5.599 1.00 65.06 98 PRO A C 1
ATOM 771 O O . PRO A 1 98 ? -6.988 11.133 -5.835 1.00 65.06 98 PRO A O 1
ATOM 774 N N . ALA A 1 99 ? -6.765 9.007 -5.148 1.00 70.38 99 ALA A N 1
ATOM 775 C CA . ALA A 1 99 ? -5.318 9.070 -4.935 1.00 70.38 99 ALA A CA 1
ATOM 776 C C . ALA A 1 99 ? -4.482 9.172 -6.236 1.00 70.38 99 ALA A C 1
ATOM 778 O O . ALA A 1 99 ? -3.290 9.465 -6.163 1.00 70.38 99 ALA A O 1
ATOM 779 N N . ALA A 1 100 ? -5.079 9.006 -7.427 1.00 72.00 100 ALA A N 1
ATOM 780 C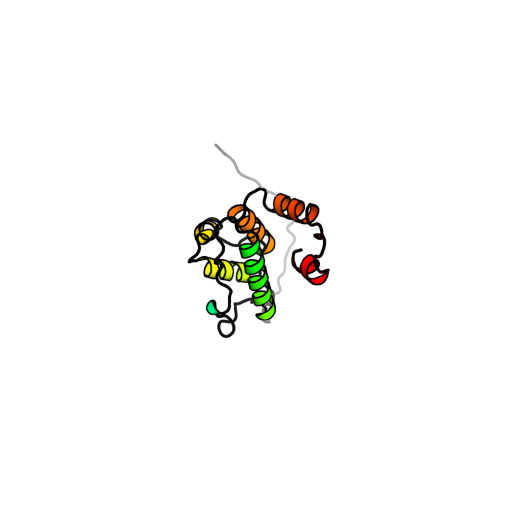 CA . ALA A 1 100 ? -4.409 9.189 -8.724 1.00 72.00 100 ALA A CA 1
ATOM 781 C C . ALA A 1 100 ? -3.781 10.580 -8.873 1.00 72.00 100 ALA A C 1
ATOM 783 O O . ALA A 1 100 ? -2.712 10.734 -9.459 1.00 72.00 100 ALA A O 1
ATOM 784 N N . SER A 1 101 ? -4.461 11.600 -8.345 1.00 72.50 101 SER A N 1
ATOM 785 C CA . SER A 1 101 ? -4.019 12.993 -8.421 1.00 72.50 101 SER A CA 1
ATOM 786 C C . SER A 1 101 ? -2.688 13.221 -7.696 1.00 72.50 101 SER A C 1
ATOM 788 O O . SER A 1 101 ? -1.865 14.012 -8.153 1.00 72.50 101 SER A O 1
ATOM 790 N N . TRP A 1 102 ? -2.434 12.494 -6.604 1.00 76.88 102 TRP A N 1
ATOM 791 C CA . TRP A 1 102 ? -1.144 12.514 -5.914 1.00 76.88 102 TRP A CA 1
ATOM 792 C C . TRP A 1 102 ? -0.051 11.840 -6.746 1.00 76.88 102 TRP A C 1
ATOM 794 O O . TRP A 1 102 ? 1.000 12.432 -6.968 1.00 76.88 102 TRP A O 1
ATOM 804 N N . CYS A 1 103 ? -0.336 10.658 -7.288 1.00 72.50 103 CYS A N 1
ATOM 805 C CA . CYS A 1 103 ? 0.570 9.936 -8.179 1.00 72.50 103 CYS A CA 1
ATOM 806 C C . CYS A 1 103 ? 1.042 10.786 -9.369 1.00 72.50 103 CYS A C 1
ATOM 808 O O . CYS A 1 103 ? 2.223 10.793 -9.701 1.00 72.50 103 CYS A O 1
ATOM 810 N N . GLN A 1 104 ? 0.129 11.546 -9.980 1.00 73.19 104 GLN A N 1
ATOM 811 C CA . GLN A 1 104 ? 0.458 12.466 -11.072 1.00 73.19 104 GLN A CA 1
ATOM 812 C C . GLN A 1 104 ? 1.364 13.622 -10.626 1.00 73.19 104 GLN A C 1
ATOM 814 O O . GLN A 1 104 ? 2.202 14.067 -11.405 1.00 73.19 104 GLN A O 1
ATOM 819 N N . ARG A 1 105 ? 1.212 14.108 -9.386 1.00 76.06 105 ARG A N 1
ATOM 820 C CA . ARG A 1 105 ? 2.042 15.186 -8.822 1.00 76.06 105 ARG A CA 1
ATOM 821 C C . ARG A 1 105 ? 3.449 14.730 -8.459 1.00 76.06 105 ARG A C 1
ATOM 823 O O . ARG A 1 105 ? 4.364 15.538 -8.564 1.00 76.06 105 ARG A O 1
ATOM 830 N N . LEU A 1 106 ? 3.608 13.477 -8.033 1.00 75.81 106 LEU A N 1
ATOM 831 C CA . LEU A 1 106 ? 4.920 12.907 -7.731 1.00 75.81 106 LEU A CA 1
ATOM 832 C C . LEU A 1 106 ? 5.799 12.835 -8.992 1.00 75.81 106 LEU A C 1
ATOM 834 O O . LEU A 1 106 ? 7.009 13.019 -8.928 1.00 75.81 106 LEU A O 1
ATOM 838 N N . GLY A 1 107 ? 5.179 12.645 -10.161 1.00 75.56 107 GLY A N 1
ATOM 839 C CA . GLY A 1 107 ? 5.864 12.689 -11.447 1.00 75.56 107 GLY A CA 1
ATOM 840 C C . GLY A 1 107 ? 6.737 11.454 -11.676 1.00 75.56 107 GLY A C 1
ATOM 841 O O . GLY A 1 107 ? 6.225 10.408 -12.070 1.00 75.56 107 GLY A O 1
ATOM 842 N N . SER A 1 108 ? 8.050 11.590 -11.471 1.00 76.12 108 SER A N 1
ATOM 843 C CA . SER A 1 108 ? 9.046 10.531 -11.701 1.00 76.12 108 SER A CA 1
ATOM 844 C C . SER A 1 108 ? 9.446 9.845 -10.395 1.00 76.12 108 SER A C 1
ATOM 846 O O . SER A 1 108 ? 9.510 10.476 -9.347 1.00 76.12 108 SER A O 1
ATOM 848 N N . PHE A 1 109 ? 9.785 8.558 -10.472 1.00 75.88 109 PHE A N 1
ATOM 849 C CA . PHE A 1 109 ? 10.319 7.788 -9.344 1.00 75.88 109 PHE A CA 1
ATOM 850 C C . PHE A 1 109 ? 11.794 8.111 -9.020 1.00 75.88 109 PHE A C 1
ATOM 852 O O . PHE A 1 109 ? 12.365 7.568 -8.078 1.00 75.88 109 PHE A O 1
ATOM 859 N N . GLU A 1 110 ? 12.456 8.956 -9.811 1.00 80.56 110 GLU A N 1
ATOM 860 C CA . GLU A 1 110 ? 13.894 9.198 -9.686 1.00 80.56 110 GLU A CA 1
ATOM 861 C C . GLU A 1 110 ? 14.290 9.711 -8.289 1.00 80.56 110 GLU A C 1
ATOM 863 O O . GLU A 1 110 ? 13.768 10.708 -7.801 1.00 80.56 110 GLU A O 1
ATOM 868 N N . GLY A 1 111 ? 15.215 9.002 -7.631 1.00 80.75 111 GLY A N 1
ATOM 869 C CA . GLY A 1 111 ? 15.674 9.325 -6.274 1.00 80.75 111 GLY A CA 1
ATOM 870 C C . GLY A 1 111 ? 14.749 8.862 -5.141 1.00 80.75 111 GLY A C 1
ATOM 871 O O . GLY A 1 111 ? 15.082 9.062 -3.972 1.00 80.75 111 GLY A O 1
ATOM 872 N N . HIS A 1 112 ? 13.626 8.214 -5.454 1.00 85.31 112 HIS A N 1
ATOM 873 C CA . HIS A 1 112 ? 12.708 7.667 -4.463 1.00 85.31 112 HIS A CA 1
ATOM 874 C C . HIS A 1 112 ? 12.972 6.178 -4.205 1.00 85.31 112 HIS A C 1
ATOM 876 O O . HIS A 1 112 ? 13.492 5.446 -5.041 1.00 85.31 112 HIS A O 1
ATOM 882 N N . THR A 1 113 ? 12.602 5.725 -3.010 1.00 91.38 113 THR A N 1
ATOM 883 C CA . THR A 1 113 ? 12.459 4.300 -2.667 1.00 91.38 113 THR A CA 1
ATOM 884 C C . THR A 1 113 ? 10.981 3.959 -2.544 1.00 91.38 113 THR A C 1
ATOM 886 O O . THR A 1 113 ? 10.166 4.843 -2.246 1.00 91.38 113 THR A O 1
ATOM 889 N N . TRP A 1 114 ? 10.623 2.684 -2.693 1.00 90.44 114 TRP A N 1
ATOM 890 C CA . TRP A 1 114 ? 9.248 2.214 -2.493 1.00 90.44 114 TRP A CA 1
ATOM 891 C C . TRP A 1 114 ? 8.706 2.659 -1.129 1.00 90.44 114 TRP A C 1
ATOM 893 O O . TRP A 1 114 ? 7.616 3.222 -1.029 1.00 90.44 114 TRP A O 1
ATOM 903 N N . LEU A 1 115 ? 9.525 2.516 -0.085 1.00 91.56 115 LEU A N 1
ATOM 904 C CA . LEU A 1 115 ? 9.191 2.941 1.271 1.00 91.56 115 LEU A CA 1
ATOM 905 C C . LEU A 1 115 ? 8.880 4.444 1.358 1.00 91.56 115 LEU A C 1
ATOM 907 O O . LEU A 1 115 ? 7.909 4.837 2.004 1.00 91.56 115 LEU A O 1
ATOM 911 N N . SER A 1 116 ? 9.692 5.292 0.716 1.00 91.44 116 SER A N 1
ATOM 912 C CA . SER A 1 116 ? 9.478 6.746 0.730 1.00 91.44 116 SER A CA 1
ATOM 913 C C . SER A 1 116 ? 8.189 7.153 0.014 1.00 91.44 116 SER A C 1
ATOM 915 O O . SER A 1 116 ? 7.443 7.980 0.536 1.00 91.44 116 SER A O 1
ATOM 917 N N . VAL A 1 117 ? 7.888 6.508 -1.118 1.00 89.75 117 VAL A N 1
ATOM 918 C CA . VAL A 1 117 ? 6.661 6.730 -1.892 1.00 89.75 117 VAL A CA 1
ATOM 919 C C . VAL A 1 117 ? 5.439 6.369 -1.062 1.00 89.75 117 VAL A C 1
ATOM 921 O O . VAL A 1 117 ? 4.496 7.152 -0.974 1.00 89.75 117 VAL A O 1
ATOM 924 N N . MET A 1 118 ? 5.456 5.204 -0.414 1.00 90.25 118 MET A N 1
ATOM 925 C CA . MET A 1 118 ? 4.327 4.760 0.399 1.00 90.25 118 MET A CA 1
ATOM 926 C C . MET A 1 118 ? 4.117 5.648 1.625 1.00 90.25 118 MET A C 1
ATOM 928 O O . MET A 1 118 ? 2.978 5.975 1.944 1.00 90.25 118 MET A O 1
ATOM 932 N N . LYS A 1 119 ? 5.193 6.125 2.260 1.00 89.62 119 LYS A N 1
ATOM 933 C CA . LYS A 1 119 ? 5.098 7.077 3.376 1.00 89.62 119 LYS A CA 1
ATOM 934 C C . LYS A 1 119 ? 4.476 8.410 2.950 1.00 89.62 119 LYS A C 1
ATOM 936 O O . LYS A 1 119 ? 3.673 8.985 3.684 1.00 89.62 119 LYS A O 1
ATOM 941 N N . GLU A 1 120 ? 4.834 8.911 1.772 1.00 88.06 120 GLU A N 1
ATOM 942 C CA . GLU A 1 120 ? 4.204 10.114 1.233 1.00 88.06 120 GLU A CA 1
ATOM 943 C C . GLU A 1 120 ? 2.730 9.858 0.888 1.00 88.06 120 GLU A C 1
ATOM 945 O O . GLU A 1 120 ? 1.870 10.660 1.253 1.00 88.06 120 GLU A O 1
ATOM 950 N N . MET A 1 121 ? 2.407 8.704 0.299 1.00 86.12 121 MET A N 1
ATOM 951 C CA . MET A 1 121 ? 1.022 8.304 0.045 1.00 86.12 121 MET A CA 1
ATOM 952 C C . MET A 1 121 ? 0.192 8.263 1.336 1.00 86.12 121 MET A C 1
ATOM 954 O O . MET A 1 121 ? -0.934 8.756 1.352 1.00 86.12 121 MET A O 1
ATOM 958 N N . GLU A 1 122 ? 0.734 7.714 2.427 1.00 88.50 122 GLU A N 1
ATOM 959 C CA . GLU A 1 122 ? 0.079 7.705 3.741 1.00 88.50 122 GLU A CA 1
ATOM 960 C C . GLU A 1 122 ? -0.248 9.122 4.216 1.00 88.50 122 GLU A C 1
ATOM 962 O O . GLU A 1 122 ? -1.368 9.367 4.659 1.00 88.50 122 GLU A O 1
ATOM 967 N N . SER A 1 123 ? 0.686 10.068 4.063 1.00 86.88 123 SER A N 1
ATOM 968 C CA . SER A 1 123 ? 0.466 11.474 4.435 1.00 86.88 123 SER A CA 1
ATOM 969 C C . SER A 1 123 ? -0.664 12.150 3.655 1.00 86.88 123 SER A C 1
ATOM 971 O O . SER A 1 123 ? -1.253 13.119 4.133 1.00 86.88 123 SER A O 1
ATOM 973 N N . VAL A 1 124 ? -0.975 11.632 2.463 1.00 83.69 124 VAL A N 1
ATOM 974 C CA . VAL A 1 124 ? -2.029 12.161 1.600 1.00 83.69 124 VAL A CA 1
ATOM 975 C C . VAL A 1 124 ? -3.341 11.428 1.796 1.00 83.69 124 VAL A C 1
ATOM 977 O O . VAL A 1 124 ? -4.376 12.050 1.669 1.00 83.69 124 VAL A O 1
ATOM 980 N N . VAL A 1 125 ? -3.352 10.124 2.055 1.00 83.81 125 VAL A N 1
ATOM 981 C CA . VAL A 1 125 ? -4.598 9.337 2.085 1.00 83.81 125 VAL A CA 1
ATOM 982 C C . VAL A 1 125 ? -5.168 9.210 3.499 1.00 83.81 125 VAL A C 1
ATOM 984 O O . VAL A 1 125 ? -6.376 9.001 3.664 1.00 83.81 125 VAL A O 1
ATOM 987 N N . LEU A 1 126 ? -4.322 9.335 4.524 1.00 88.75 126 LEU A N 1
ATOM 988 C CA . LEU A 1 126 ? -4.695 9.139 5.921 1.00 88.75 126 LEU A CA 1
ATOM 989 C C . LEU A 1 126 ? -4.797 10.473 6.681 1.00 88.75 126 LEU A C 1
ATOM 991 O O . LEU A 1 126 ? -4.144 11.451 6.319 1.00 88.75 126 LEU A O 1
ATOM 995 N N . PRO A 1 127 ? -5.607 10.543 7.754 1.00 88.38 127 PRO A N 1
ATOM 996 C CA . PRO A 1 127 ? -5.671 11.730 8.604 1.00 88.38 127 PRO A CA 1
ATOM 997 C C . PRO A 1 127 ? -4.338 11.942 9.330 1.00 88.38 127 PRO A C 1
ATOM 999 O O . PRO A 1 127 ? -3.709 10.971 9.724 1.00 88.38 127 PRO A O 1
ATOM 1002 N N . VAL A 1 128 ? -3.918 13.185 9.575 1.00 88.50 128 VAL A N 1
ATOM 1003 C CA . VAL A 1 128 ? -2.596 13.504 10.167 1.00 88.50 128 VAL A CA 1
ATOM 1004 C C . VAL A 1 128 ? -2.313 12.753 11.480 1.00 88.50 128 VAL A C 1
ATOM 1006 O O . VAL A 1 128 ? -1.185 12.340 11.727 1.00 88.50 128 VAL A O 1
ATOM 1009 N N . ASP A 1 129 ? -3.338 12.532 12.299 1.00 90.38 129 ASP A N 1
ATOM 1010 C CA . ASP A 1 129 ? -3.265 11.899 13.619 1.00 90.38 129 ASP A CA 1
ATOM 1011 C C . ASP A 1 129 ? -3.586 10.393 13.604 1.00 90.38 129 ASP A C 1
ATOM 1013 O O . ASP A 1 129 ? -3.842 9.792 14.650 1.00 90.38 129 ASP A O 1
ATOM 1017 N N . TRP A 1 130 ? -3.606 9.760 12.426 1.00 89.38 130 TRP A N 1
ATOM 1018 C CA . TRP A 1 130 ? -4.049 8.372 12.282 1.00 89.38 130 TRP A CA 1
ATOM 1019 C C . TRP A 1 130 ? -3.245 7.401 13.141 1.00 89.38 130 TRP A C 1
ATOM 1021 O O . TRP A 1 130 ? -3.815 6.506 13.760 1.00 89.38 130 TRP A O 1
ATOM 1031 N N . LEU A 1 131 ? -1.926 7.585 13.199 1.00 89.88 131 LEU A N 1
ATOM 1032 C CA . LEU A 1 131 ? -1.048 6.692 13.939 1.00 89.88 131 LEU A CA 1
ATOM 1033 C C . LEU A 1 131 ? -1.305 6.803 15.444 1.00 89.88 131 LEU A C 1
ATOM 1035 O O . LEU A 1 131 ? -1.323 5.791 16.141 1.00 89.88 131 LEU A O 1
ATOM 1039 N N . ASP A 1 132 ? -1.541 8.017 15.935 1.00 92.44 132 ASP A N 1
ATOM 1040 C CA . ASP A 1 132 ? -1.822 8.255 17.347 1.00 92.44 132 ASP A CA 1
ATOM 1041 C C . ASP A 1 132 ? -3.209 7.738 17.729 1.00 92.44 132 ASP A C 1
ATOM 1043 O O . ASP A 1 132 ? -3.354 7.119 18.779 1.00 92.44 132 ASP A O 1
ATOM 1047 N N . LYS A 1 133 ? -4.200 7.846 16.835 1.00 89.31 133 LYS A N 1
ATOM 1048 C CA . LYS A 1 133 ? -5.506 7.190 17.005 1.00 89.31 133 LYS A CA 1
ATOM 1049 C C . LYS A 1 133 ? -5.393 5.673 17.104 1.00 89.31 133 LYS A C 1
ATOM 1051 O O . LYS A 1 133 ? -6.022 5.089 17.978 1.00 89.31 133 LYS A O 1
ATOM 1056 N N . ILE A 1 134 ? -4.588 5.034 16.253 1.00 88.31 134 ILE A N 1
ATOM 1057 C CA . ILE A 1 134 ? -4.366 3.580 16.320 1.00 88.31 134 ILE A CA 1
ATOM 1058 C C . ILE A 1 134 ? -3.671 3.195 17.631 1.00 88.31 134 ILE A C 1
ATOM 1060 O O . ILE A 1 134 ? -4.086 2.241 18.285 1.00 88.31 134 ILE A O 1
ATOM 1064 N N . LYS A 1 135 ? -2.647 3.945 18.056 1.00 90.50 135 LYS A N 1
ATOM 1065 C CA . LYS A 1 135 ? -1.981 3.708 19.348 1.00 90.50 135 LYS A CA 1
ATOM 1066 C C . LYS A 1 135 ? -2.946 3.863 20.519 1.00 90.50 135 LYS A C 1
ATOM 1068 O O . LYS A 1 135 ? -2.916 3.040 21.425 1.00 90.50 135 LYS A O 1
ATOM 1073 N N . GLN A 1 136 ? -3.798 4.885 20.486 1.00 92.06 136 GLN A N 1
ATOM 1074 C CA . GLN A 1 136 ? -4.802 5.117 21.517 1.00 92.06 136 GLN A CA 1
ATOM 1075 C C . GLN A 1 136 ? -5.830 3.983 21.547 1.00 92.06 136 GLN A C 1
ATOM 1077 O O . GLN A 1 136 ? -6.113 3.451 22.611 1.00 92.06 136 GLN A O 1
ATOM 1082 N N . GLN A 1 137 ? -6.323 3.543 20.385 1.00 87.75 137 GLN A N 1
ATOM 1083 C CA . GLN A 1 137 ? -7.224 2.391 20.286 1.00 87.75 137 GLN A CA 1
ATOM 1084 C C . GLN A 1 137 ? -6.598 1.109 20.839 1.00 87.75 137 GLN A C 1
ATOM 1086 O O . GLN A 1 137 ? -7.288 0.340 21.498 1.00 87.75 137 GLN A O 1
ATOM 1091 N N . LEU A 1 138 ? -5.304 0.891 20.594 1.00 88.12 138 LEU A N 1
ATOM 1092 C CA . LEU A 1 138 ? -4.576 -0.254 21.135 1.00 88.12 138 LEU A CA 1
ATOM 1093 C C . LEU A 1 138 ? -4.373 -0.141 22.652 1.00 88.12 138 LEU A C 1
ATOM 1095 O O . LEU A 1 138 ? -4.501 -1.135 23.358 1.00 88.12 138 LEU A O 1
ATOM 1099 N N . HIS A 1 139 ? -4.069 1.057 23.153 1.00 90.75 139 HIS A N 1
ATOM 1100 C CA . HIS A 1 139 ? -3.945 1.326 24.585 1.00 90.75 139 HIS A CA 1
ATOM 1101 C C . HIS A 1 139 ? -5.277 1.122 25.322 1.00 90.75 139 HIS A C 1
ATOM 1103 O O . HIS A 1 139 ? -5.307 0.554 26.410 1.00 90.75 139 HIS A O 1
ATOM 1109 N N . ASP A 1 140 ? -6.379 1.553 24.711 1.00 90.25 140 ASP A N 1
ATOM 1110 C CA . ASP A 1 140 ? -7.725 1.451 25.276 1.00 90.25 140 ASP A CA 1
ATOM 1111 C C . ASP A 1 140 ? -8.360 0.069 25.037 1.00 90.25 140 ASP A C 1
ATOM 1113 O O . ASP A 1 140 ? -9.482 -0.192 25.485 1.00 90.25 140 ASP A O 1
ATOM 1117 N N . LEU A 1 141 ? -7.652 -0.832 24.343 1.00 89.06 141 LEU A N 1
ATOM 1118 C CA . LEU A 1 141 ? -8.097 -2.194 24.089 1.00 89.06 141 LEU A CA 1
ATOM 1119 C C . LEU A 1 141 ? -8.093 -2.978 25.407 1.00 89.06 141 LEU A C 1
ATOM 1121 O O . LEU A 1 141 ? -7.050 -3.350 25.941 1.00 89.06 141 LEU A O 1
ATOM 1125 N N . SER A 1 142 ? -9.282 -3.247 25.935 1.00 90.00 142 SER A N 1
ATOM 1126 C CA . SER A 1 142 ? -9.467 -4.024 27.158 1.00 90.00 142 SER A CA 1
ATOM 1127 C C . SER A 1 142 ? -10.535 -5.085 26.950 1.00 90.00 142 SER A C 1
ATOM 1129 O O . SER A 1 142 ? -11.573 -4.831 26.332 1.00 90.00 142 SER A O 1
ATOM 1131 N N . MET A 1 143 ? -10.259 -6.285 27.457 1.00 92.00 143 MET A N 1
ATOM 1132 C CA . MET A 1 143 ? -11.143 -7.433 27.318 1.00 92.00 143 MET A CA 1
ATOM 1133 C C . MET A 1 143 ? -12.429 -7.192 28.104 1.00 92.00 143 MET A C 1
ATOM 1135 O O . MET A 1 143 ? -12.401 -6.892 29.302 1.00 92.00 143 MET A O 1
ATOM 1139 N N . LYS A 1 144 ? -13.576 -7.320 27.435 1.00 91.12 144 LYS A N 1
ATOM 1140 C CA . LYS A 1 144 ? -14.869 -7.071 28.082 1.00 91.12 144 LYS A CA 1
ATOM 1141 C C . LYS A 1 144 ? -15.242 -8.229 29.015 1.00 91.12 144 LYS A C 1
ATOM 1143 O O . LYS A 1 144 ? -14.900 -9.381 28.735 1.00 91.12 144 LYS A O 1
ATOM 1148 N N . PRO A 1 145 ? -15.999 -7.976 30.099 1.00 87.62 145 PRO A N 1
ATOM 1149 C CA . PRO A 1 145 ? -16.508 -9.050 30.947 1.00 87.62 145 PRO A CA 1
ATOM 1150 C C . PRO A 1 145 ? -17.340 -10.050 30.130 1.00 87.62 145 PRO A C 1
ATOM 1152 O O . PRO A 1 145 ? -18.318 -9.668 29.489 1.00 87.62 145 PRO A O 1
ATOM 1155 N N . GLY A 1 146 ? -16.944 -11.326 30.143 1.00 89.69 146 GLY A N 1
ATOM 1156 C CA . GLY A 1 146 ? -17.615 -12.397 29.394 1.00 89.69 146 GLY A CA 1
ATOM 1157 C C . GLY A 1 146 ? -17.209 -12.525 27.920 1.00 89.69 146 GLY A C 1
ATOM 1158 O O . GLY A 1 146 ? -17.735 -13.390 27.223 1.00 89.69 146 GLY A O 1
ATOM 1159 N N . GLU A 1 147 ? -16.273 -11.708 27.433 1.00 91.50 147 GLU A N 1
ATOM 1160 C CA . GLU A 1 147 ? -15.655 -11.911 26.124 1.00 91.50 147 GLU A CA 1
ATOM 1161 C C . GLU A 1 147 ? -14.765 -13.160 26.138 1.00 91.50 147 GLU A C 1
ATOM 1163 O O . GLU A 1 147 ? -14.144 -13.485 27.147 1.00 91.50 147 GLU A O 1
ATOM 1168 N N . HIS A 1 148 ? -14.696 -13.887 25.022 1.00 93.06 148 HIS A N 1
ATOM 1169 C CA . HIS A 1 148 ? -13.764 -15.003 24.894 1.00 93.06 148 HIS A CA 1
ATOM 1170 C C . HIS A 1 148 ? -12.396 -14.497 24.428 1.00 93.06 148 HIS A C 1
ATOM 1172 O O . HIS A 1 148 ? -12.317 -13.649 23.538 1.00 93.06 148 HIS A O 1
ATOM 1178 N N . MET A 1 149 ? -11.315 -15.068 24.967 1.00 88.88 149 MET A N 1
ATOM 1179 C CA . MET A 1 149 ? -9.942 -14.653 24.650 1.00 88.88 149 MET A CA 1
ATOM 1180 C C . MET A 1 149 ? -9.661 -14.661 23.140 1.00 88.88 149 MET A C 1
ATOM 1182 O O . MET A 1 149 ? -9.047 -13.733 22.631 1.00 88.88 149 MET A O 1
ATOM 1186 N N . SER A 1 150 ? -10.161 -15.654 22.396 1.00 91.50 150 SER A N 1
ATOM 1187 C CA . SER A 1 150 ? -9.969 -15.705 20.937 1.00 91.50 150 SER A CA 1
ATOM 1188 C C . SER A 1 150 ? -10.613 -14.529 20.199 1.00 91.50 150 SER A C 1
ATOM 1190 O O . SER A 1 150 ? -10.094 -14.096 19.177 1.00 91.50 150 SER A O 1
ATOM 1192 N N . THR A 1 151 ? -11.746 -14.029 20.696 1.00 89.12 151 THR A N 1
ATOM 1193 C CA . THR A 1 151 ? -12.455 -12.889 20.106 1.00 89.12 151 THR A CA 1
ATOM 1194 C C . THR A 1 151 ? -11.737 -11.590 20.438 1.00 89.12 151 THR A C 1
ATOM 1196 O O . THR A 1 151 ? -11.548 -10.768 19.548 1.00 89.12 151 THR A O 1
ATOM 1199 N N . PHE A 1 152 ? -11.269 -11.449 21.681 1.00 88.12 152 PHE A N 1
ATOM 1200 C CA . PHE A 1 152 ? -10.460 -10.309 22.107 1.00 88.12 152 PHE A CA 1
ATOM 1201 C C . PHE A 1 152 ? -9.155 -10.212 21.300 1.00 88.12 152 PHE A C 1
ATOM 1203 O O . PHE A 1 152 ? -8.854 -9.172 20.721 1.00 88.12 152 PHE A O 1
ATOM 1210 N N . CYS A 1 153 ? -8.419 -11.320 21.159 1.00 84.69 153 CYS A N 1
ATOM 1211 C CA . CYS A 1 153 ? -7.179 -11.356 20.380 1.00 84.69 153 CYS A CA 1
ATOM 1212 C C . CYS A 1 153 ? -7.381 -11.081 18.881 1.00 84.69 153 CYS A C 1
ATOM 1214 O O . CYS A 1 153 ? -6.426 -10.706 18.211 1.00 84.69 153 CYS A O 1
ATOM 1216 N N . ALA A 1 154 ? -8.592 -11.263 18.345 1.00 83.38 154 ALA A N 1
ATOM 1217 C CA . ALA A 1 154 ? -8.904 -10.968 16.948 1.00 83.38 154 ALA A CA 1
ATOM 1218 C C . ALA A 1 154 ? -9.233 -9.483 16.684 1.00 83.38 154 ALA A C 1
ATOM 1220 O O . ALA A 1 154 ? -9.386 -9.105 15.524 1.00 83.38 154 ALA A O 1
ATOM 1221 N N . GLN A 1 155 ? -9.387 -8.657 17.728 1.00 76.69 155 GLN A N 1
ATOM 1222 C CA . GLN A 1 155 ? -9.685 -7.219 17.608 1.00 76.69 155 GLN A CA 1
ATOM 1223 C C . GLN A 1 155 ? -8.433 -6.338 17.502 1.00 76.69 155 GLN A C 1
ATOM 1225 O O . GLN A 1 155 ? -8.557 -5.183 17.091 1.00 76.69 155 GLN A O 1
ATOM 1230 N N . GLY A 1 156 ? -7.272 -6.863 17.908 1.00 60.53 156 GLY A N 1
ATOM 1231 C CA . GLY A 1 156 ? -5.977 -6.173 17.877 1.00 60.53 156 GLY A CA 1
ATOM 1232 C C . GLY A 1 156 ? -5.245 -6.266 16.545 1.00 60.53 156 GLY A C 1
ATOM 1233 O O . GLY A 1 156 ? -5.551 -7.178 15.743 1.00 60.53 156 GLY A O 1
#

Foldseek 3Di:
DDDDDDDDDDPDDDDDDDDDDDDDDDDDDPDPPPPPPPPPQPPVLDDLVVADQQPDAQARPVSVVVRVVRLVVVCVVSVPDQQQVSLVSVCVSCVPPPLNVVSVVVPHCPPHGNVRVVVVSCVVRHDPCSVVVVVVCVVPLDADVPHDPVVSVVVD

Organism: Melampsora larici-populina (strain 98AG31 / pathotype 3-4-7) (NCBI:txid747676)

Radius of gyration: 31.0 Å; chains: 1; bounding box: 85×60×68 Å

Sequence (156 aa):
MYTSTPFNCNPFCTSVPSICNTASLNHQQPAAVVPVTVSAIDPVRFRVSDFPKYKGKYGDVSAYRIWHHKVEQIFKVKGIILDSDCFNILLLLLSNNPAASWCQRLGSFEGHTWLSVMKEMESVVLPVDWLDKIKQQLHDLSMKPGEHMSTFCAQG

pLDDT: mean 73.21, std 20.59, range [31.23, 93.94]

Secondary structure (DSSP, 8-state):
------------------------------------------TTT--GGGSPP--PPTT-HHHHHHHHHHHHHHHHHHT---HHHHHHHHHHHHTTSTTHHHHHHH---TT--HHHHHHHHHHHHS-TTHHHHHHHHHHT--PPTT--HHHHHT--